Protein AF-A0A382DQR4-F1 (afdb_monomer_lite)

Structure (mmCIF, N/CA/C/O backbone):
data_AF-A0A382DQR4-F1
#
_entry.id   AF-A0A382DQR4-F1
#
loop_
_atom_site.group_PDB
_atom_site.id
_atom_site.type_symbol
_atom_site.label_atom_id
_atom_site.label_alt_id
_atom_site.label_comp_id
_atom_site.label_asym_id
_atom_site.label_entity_id
_atom_site.label_seq_id
_atom_site.pdbx_PDB_ins_code
_atom_site.Cartn_x
_atom_site.Cartn_y
_atom_site.Cartn_z
_atom_site.occupancy
_atom_site.B_iso_or_equiv
_atom_site.auth_seq_id
_atom_site.auth_comp_id
_atom_site.auth_asym_id
_atom_site.auth_atom_id
_atom_site.pdbx_PDB_model_num
ATOM 1 N N . MET A 1 1 ? -4.677 -41.311 -7.783 1.00 45.31 1 MET A N 1
ATOM 2 C CA . MET A 1 1 ? -3.984 -40.062 -8.152 1.00 45.31 1 MET A CA 1
ATOM 3 C C . MET A 1 1 ? -5.015 -38.968 -7.966 1.00 45.31 1 MET A C 1
ATOM 5 O O . MET A 1 1 ? -5.866 -38.791 -8.823 1.00 45.31 1 MET A O 1
ATOM 9 N N . SER A 1 2 ? -5.092 -38.459 -6.739 1.00 41.78 2 SER A N 1
ATOM 10 C CA . SER A 1 2 ? -6.261 -37.753 -6.218 1.00 41.78 2 SER A CA 1
ATOM 11 C C . SER A 1 2 ? -6.271 -36.307 -6.703 1.00 41.78 2 SER A C 1
ATOM 13 O O . SER A 1 2 ? -5.595 -35.463 -6.127 1.00 41.78 2 SER A O 1
ATOM 15 N N . ASP A 1 3 ? -7.016 -36.054 -7.774 1.00 64.62 3 ASP A N 1
ATOM 16 C CA . ASP A 1 3 ? -7.574 -34.740 -8.080 1.00 64.62 3 ASP A CA 1
ATOM 17 C C . ASP A 1 3 ? -8.859 -34.624 -7.253 1.00 64.62 3 ASP A C 1
ATOM 19 O O . ASP A 1 3 ? -9.902 -35.166 -7.625 1.00 64.62 3 ASP A O 1
ATOM 23 N N . ASP A 1 4 ? -8.761 -34.068 -6.041 1.00 61.47 4 ASP A N 1
ATOM 24 C CA . ASP A 1 4 ? -9.971 -33.726 -5.302 1.00 61.47 4 ASP A CA 1
ATOM 25 C C . ASP A 1 4 ? -10.533 -32.443 -5.924 1.00 61.47 4 ASP A C 1
ATOM 27 O O . ASP A 1 4 ? -9.902 -31.391 -5.918 1.00 61.47 4 ASP A O 1
ATOM 31 N N . GLY A 1 5 ? -11.694 -32.561 -6.569 1.00 61.00 5 GLY A N 1
ATOM 32 C CA . GLY A 1 5 ? -12.376 -31.477 -7.275 1.00 61.00 5 GLY A CA 1
ATOM 33 C C . GLY A 1 5 ? -12.952 -30.409 -6.344 1.00 61.00 5 GLY A C 1
ATOM 34 O O . GLY A 1 5 ? -14.084 -29.970 -6.551 1.00 61.00 5 GLY A O 1
ATOM 35 N N . ARG A 1 6 ? -12.223 -29.998 -5.298 1.00 56.88 6 ARG A N 1
ATOM 36 C CA . ARG A 1 6 ? -12.583 -28.812 -4.526 1.00 56.88 6 ARG A CA 1
ATOM 37 C C . ARG A 1 6 ? -12.565 -27.614 -5.478 1.00 56.88 6 ARG A C 1
ATOM 39 O O . ARG A 1 6 ? -11.548 -27.381 -6.136 1.00 56.88 6 ARG A O 1
ATOM 46 N N . PRO A 1 7 ? -13.656 -26.830 -5.565 1.00 55.88 7 PRO A N 1
ATOM 47 C CA . PRO A 1 7 ? -13.582 -25.552 -6.241 1.00 55.88 7 PRO A CA 1
ATOM 48 C C . PRO A 1 7 ? -12.455 -24.779 -5.565 1.00 55.88 7 PRO A C 1
ATOM 50 O O . PRO A 1 7 ? -12.473 -24.598 -4.348 1.00 55.88 7 PRO A O 1
ATOM 53 N N . GLN A 1 8 ? -11.448 -24.385 -6.348 1.00 62.38 8 GLN A N 1
ATOM 54 C CA . GLN A 1 8 ? -10.467 -23.398 -5.920 1.00 62.38 8 GLN A CA 1
ATOM 55 C C . GLN A 1 8 ? -11.296 -22.249 -5.356 1.00 62.38 8 GLN A C 1
ATOM 57 O O . GLN A 1 8 ? -12.081 -21.655 -6.100 1.00 62.38 8 GLN A O 1
ATOM 62 N N . ASP A 1 9 ? -11.207 -22.015 -4.051 1.00 63.38 9 ASP A N 1
ATOM 63 C CA . ASP A 1 9 ? -11.995 -21.017 -3.340 1.00 63.38 9 ASP A CA 1
ATOM 64 C C . ASP A 1 9 ? -11.446 -19.639 -3.752 1.00 63.38 9 ASP A C 1
ATOM 66 O O . ASP A 1 9 ? -10.733 -18.970 -3.008 1.00 63.38 9 ASP A O 1
ATOM 70 N N . LYS A 1 10 ? -11.680 -19.257 -5.018 1.00 67.56 10 LYS A N 1
ATOM 71 C CA . LYS A 1 10 ? -11.210 -18.034 -5.685 1.00 67.56 10 LYS A CA 1
ATOM 72 C C . LYS A 1 10 ? -12.025 -16.841 -5.195 1.00 67.56 10 LYS A C 1
ATOM 74 O O . LYS A 1 10 ? -12.546 -16.063 -5.988 1.00 67.56 10 LYS A O 1
ATOM 79 N N . ARG A 1 11 ? -12.176 -16.716 -3.877 1.00 82.75 11 ARG A N 1
ATOM 80 C CA . ARG A 1 11 ? -12.861 -15.584 -3.250 1.00 82.75 11 ARG A CA 1
ATOM 81 C C . ARG A 1 11 ? -12.177 -14.258 -3.565 1.00 82.75 11 ARG A C 1
ATOM 83 O O . ARG A 1 11 ? -12.854 -13.241 -3.578 1.00 82.75 11 ARG A O 1
ATOM 90 N N . PHE A 1 12 ? -10.874 -14.289 -3.842 1.00 89.06 12 PHE A N 1
ATOM 91 C CA . PHE A 1 12 ? -10.082 -13.117 -4.191 1.00 89.06 12 PHE A CA 1
ATOM 92 C C . PHE A 1 12 ? -9.207 -13.402 -5.412 1.00 89.06 12 PHE A C 1
ATOM 94 O O . PHE A 1 12 ? -8.508 -14.416 -5.455 1.00 89.06 12 PHE A O 1
ATOM 101 N N . ME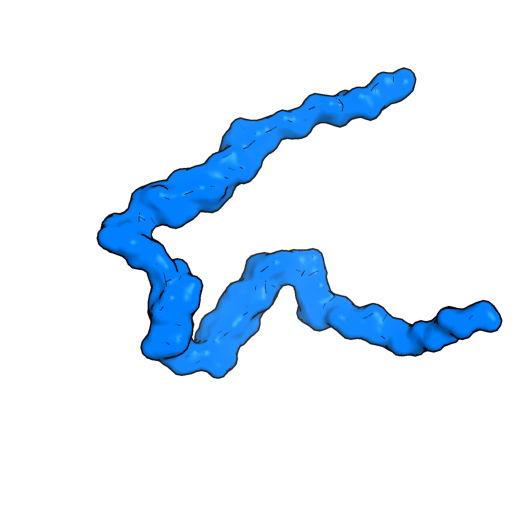T A 1 13 ? -9.232 -12.499 -6.387 1.00 91.25 13 MET A N 1
ATOM 102 C CA . MET A 1 13 ? -8.386 -12.510 -7.583 1.00 91.25 13 MET A CA 1
ATOM 103 C C . MET A 1 13 ? -7.130 -11.655 -7.396 1.00 91.25 13 MET A C 1
ATOM 105 O O . MET A 1 13 ? -6.105 -11.919 -8.024 1.00 91.25 13 MET A O 1
ATOM 109 N N . ALA A 1 14 ? -7.187 -10.650 -6.519 1.00 91.00 14 ALA A N 1
ATOM 110 C CA . ALA A 1 14 ? -6.065 -9.765 -6.235 1.00 91.00 14 ALA A CA 1
ATOM 111 C C . ALA A 1 14 ? -6.004 -9.343 -4.761 1.00 91.00 14 ALA A C 1
ATOM 113 O O . ALA A 1 14 ? -7.015 -9.235 -4.072 1.00 91.00 14 ALA A O 1
ATOM 114 N N . LEU A 1 15 ? -4.797 -9.025 -4.282 1.00 91.06 15 LEU A N 1
ATOM 115 C CA . LEU A 1 15 ? -4.567 -8.647 -2.880 1.00 91.06 15 LEU A CA 1
ATOM 116 C C . LEU A 1 15 ? -5.361 -7.405 -2.438 1.00 91.06 15 LEU A C 1
ATOM 118 O O . LEU A 1 15 ? -5.748 -7.311 -1.278 1.00 91.06 15 LEU A O 1
ATOM 122 N N . HIS A 1 16 ? -5.624 -6.455 -3.341 1.00 91.00 16 HIS A N 1
ATOM 123 C CA . HIS A 1 16 ? -6.368 -5.237 -2.999 1.00 91.00 16 HIS A CA 1
ATOM 124 C C . HIS A 1 16 ? -7.846 -5.509 -2.673 1.00 91.00 16 HIS A C 1
ATOM 126 O O . HIS A 1 16 ? -8.460 -4.736 -1.942 1.00 91.00 16 HIS A O 1
ATOM 132 N N . GLU A 1 17 ? -8.405 -6.622 -3.151 1.00 94.00 17 GLU A N 1
ATOM 133 C CA . GLU A 1 17 ? -9.773 -7.032 -2.822 1.00 94.00 17 GLU A CA 1
ATOM 134 C C . GLU A 1 17 ? -9.889 -7.444 -1.349 1.00 94.00 17 GLU A C 1
ATOM 136 O O . GLU A 1 17 ? -10.886 -7.141 -0.696 1.00 94.00 17 GLU A O 1
ATOM 141 N N . ILE A 1 18 ? -8.834 -8.047 -0.786 1.00 93.81 18 ILE A N 1
ATOM 142 C CA . ILE A 1 18 ? -8.774 -8.402 0.639 1.00 93.81 18 ILE A CA 1
ATOM 143 C C . ILE A 1 18 ? -8.867 -7.139 1.497 1.00 93.81 18 ILE A C 1
ATOM 145 O O . ILE A 1 18 ? -9.602 -7.123 2.478 1.00 93.81 18 ILE A O 1
ATOM 149 N N . VAL A 1 19 ? -8.176 -6.063 1.106 1.00 94.25 19 VAL A N 1
ATOM 150 C CA . VAL A 1 19 ? -8.192 -4.779 1.827 1.00 94.25 19 VAL A CA 1
ATOM 151 C C . VAL A 1 19 ? -9.596 -4.163 1.822 1.00 94.25 19 VAL A C 1
ATOM 153 O O . VAL A 1 19 ? -10.064 -3.687 2.855 1.00 94.25 19 VAL A O 1
ATOM 156 N N . ALA A 1 20 ? -10.298 -4.223 0.686 1.00 93.44 20 ALA A N 1
ATOM 157 C CA . ALA A 1 20 ? -11.659 -3.702 0.561 1.00 93.44 20 ALA A CA 1
ATOM 158 C C . ALA A 1 20 ? -12.668 -4.467 1.435 1.00 93.44 20 ALA A C 1
ATOM 160 O O . ALA A 1 20 ? -13.513 -3.845 2.078 1.00 93.44 20 ALA A O 1
ATOM 161 N N . ILE A 1 21 ? -12.565 -5.800 1.489 1.00 94.81 21 ILE A N 1
ATOM 162 C CA . ILE A 1 21 ? -13.414 -6.625 2.360 1.00 94.81 21 ILE A CA 1
ATOM 163 C C . ILE A 1 21 ? -13.026 -6.449 3.834 1.00 94.81 21 ILE A C 1
ATOM 165 O O . ILE A 1 21 ? -13.900 -6.340 4.691 1.00 94.81 21 ILE A O 1
ATOM 169 N N . ALA A 1 22 ? -11.732 -6.362 4.148 1.00 95.12 22 ALA A N 1
ATOM 170 C CA . ALA A 1 22 ? -11.259 -6.126 5.509 1.00 95.12 22 ALA A CA 1
ATOM 171 C C . ALA A 1 22 ? -11.793 -4.802 6.075 1.00 95.12 22 ALA A C 1
ATOM 173 O O . ALA A 1 22 ? -12.235 -4.783 7.219 1.00 95.12 22 ALA A O 1
ATOM 174 N N . ARG A 1 23 ? -11.866 -3.726 5.273 1.00 95.81 23 ARG A N 1
ATOM 175 C CA . ARG A 1 23 ? -12.440 -2.446 5.731 1.00 95.81 23 ARG A CA 1
ATOM 176 C C . ARG A 1 23 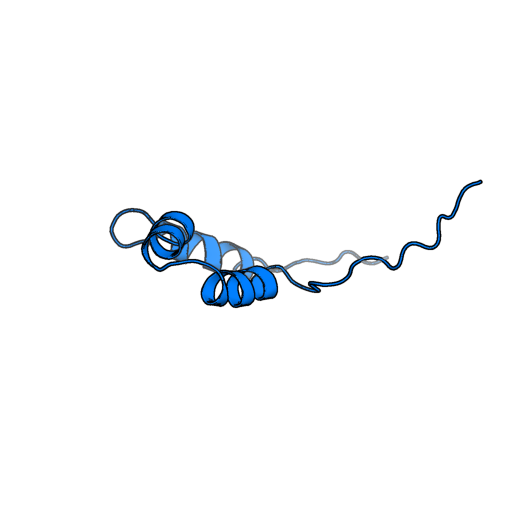? -13.902 -2.562 6.158 1.00 95.81 23 ARG A C 1
ATOM 178 O O . ARG A 1 23 ? -14.319 -1.839 7.058 1.00 95.81 23 ARG A O 1
ATOM 185 N N . GLN A 1 24 ? -14.665 -3.430 5.492 1.00 96.00 24 GLN A N 1
ATOM 186 C CA . GLN A 1 24 ? -16.089 -3.649 5.766 1.00 96.00 24 GLN A CA 1
ATOM 187 C C . GLN A 1 24 ? -16.322 -4.533 6.996 1.00 96.00 24 GLN A C 1
ATOM 189 O O . GLN A 1 24 ? -17.363 -4.417 7.634 1.00 96.00 24 GLN A O 1
ATOM 194 N N . ASN A 1 25 ? -15.369 -5.413 7.316 1.00 96.31 25 ASN A N 1
ATOM 195 C CA . ASN A 1 25 ? -15.525 -6.429 8.357 1.00 96.31 25 ASN A CA 1
ATOM 196 C C . ASN A 1 25 ? -14.808 -6.097 9.672 1.00 96.31 25 ASN A C 1
ATOM 198 O O 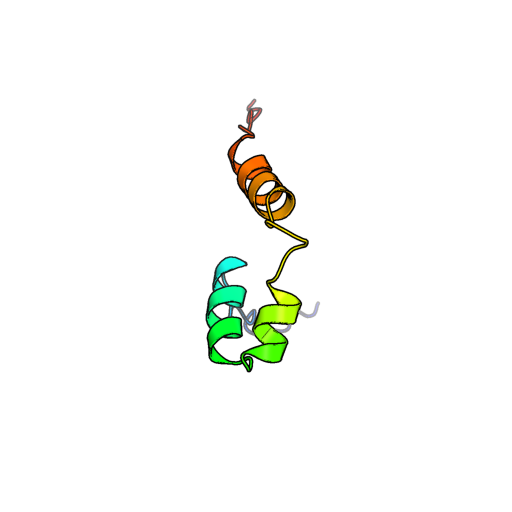. ASN A 1 25 ? -15.132 -6.700 10.693 1.00 96.31 25 ASN A O 1
ATOM 202 N N . LEU A 1 26 ? -13.814 -5.207 9.652 1.00 96.56 26 LEU A N 1
ATOM 203 C CA . LEU A 1 26 ? -13.056 -4.813 10.838 1.00 96.56 26 LEU A CA 1
ATOM 204 C C . LEU A 1 26 ? -13.675 -3.584 11.506 1.00 96.56 26 LEU A C 1
ATOM 206 O O . LEU A 1 26 ? -14.167 -2.676 10.833 1.00 96.56 26 LEU A O 1
ATOM 210 N N . ASP A 1 27 ? -13.608 -3.551 12.835 1.00 97.62 27 ASP A N 1
ATOM 211 C CA . ASP A 1 27 ? -13.859 -2.337 13.605 1.00 97.62 27 ASP A CA 1
ATOM 212 C C . ASP A 1 27 ? -12.738 -1.310 13.383 1.00 97.62 27 ASP A C 1
ATOM 214 O O . ASP A 1 27 ? -11.632 -1.656 12.958 1.00 97.62 27 ASP A O 1
ATOM 218 N N . ASP A 1 28 ? -13.018 -0.042 13.685 1.00 96.19 28 ASP A N 1
ATOM 219 C CA . ASP A 1 28 ? -12.097 1.053 13.375 1.00 96.19 28 ASP A CA 1
ATOM 220 C C . ASP A 1 28 ? -10.761 0.947 14.136 1.00 96.19 28 ASP A C 1
ATOM 222 O O . ASP A 1 28 ? -9.718 1.231 13.554 1.00 96.19 28 ASP A O 1
ATOM 226 N N . MET A 1 29 ? -10.744 0.460 15.388 1.00 97.00 29 MET A N 1
ATOM 227 C CA . MET A 1 29 ? -9.490 0.310 16.144 1.00 97.00 29 MET A CA 1
ATOM 228 C C . MET A 1 29 ? -8.594 -0.754 15.504 1.00 97.00 29 MET A C 1
ATOM 230 O O . MET A 1 29 ? -7.403 -0.522 15.288 1.00 97.00 29 MET A O 1
ATOM 234 N N . THR A 1 30 ? -9.159 -1.922 15.195 1.00 97.62 30 THR A N 1
ATOM 235 C CA . THR A 1 30 ? -8.407 -3.005 14.551 1.00 97.62 30 THR A CA 1
ATOM 236 C C . THR A 1 30 ? -7.962 -2.603 13.148 1.00 97.62 30 THR A C 1
ATOM 238 O O . THR A 1 30 ? -6.841 -2.914 12.743 1.00 97.62 30 THR A O 1
ATOM 241 N N . TRP A 1 31 ? -8.815 -1.893 12.407 1.00 97.12 31 TRP A N 1
ATOM 242 C CA . TRP A 1 31 ? -8.486 -1.374 11.085 1.00 97.12 31 TRP A CA 1
ATOM 243 C C . TRP A 1 31 ? -7.281 -0.431 11.135 1.00 97.12 31 TRP A C 1
ATOM 245 O O . TRP A 1 31 ? -6.290 -0.681 10.445 1.00 97.12 31 TRP A O 1
ATOM 255 N N . ASP A 1 32 ? -7.338 0.596 11.984 1.00 95.69 32 ASP A N 1
ATOM 256 C CA . ASP A 1 32 ? -6.282 1.602 12.110 1.00 95.69 32 ASP A CA 1
ATOM 257 C C . ASP A 1 32 ? -4.962 0.979 12.575 1.00 95.69 32 ASP A C 1
ATOM 259 O O . ASP A 1 32 ? -3.894 1.333 12.073 1.00 95.69 32 ASP A O 1
ATOM 263 N N . TYR A 1 33 ? -5.026 -0.008 13.474 1.00 95.31 33 TYR A N 1
ATOM 264 C CA . TYR A 1 33 ? -3.845 -0.739 13.931 1.00 95.31 33 TYR A CA 1
ATOM 265 C C . TYR A 1 33 ? -3.151 -1.520 12.805 1.00 95.31 33 TYR A C 1
ATOM 267 O O . TYR A 1 33 ? -1.923 -1.570 12.752 1.00 95.31 33 TYR A O 1
ATOM 275 N N . VAL A 1 34 ? -3.921 -2.150 11.915 1.00 96.00 34 VAL A N 1
ATOM 276 C CA . VAL A 1 34 ? -3.378 -3.026 10.865 1.00 96.00 34 VAL A CA 1
ATOM 277 C C . VAL A 1 34 ? -2.917 -2.238 9.639 1.00 96.00 34 VAL A C 1
ATOM 279 O O . VAL A 1 34 ? -1.921 -2.610 9.018 1.00 96.00 34 VAL A O 1
ATOM 282 N N . ILE A 1 35 ? -3.640 -1.181 9.258 1.00 95.06 35 ILE A N 1
ATOM 283 C CA . ILE A 1 35 ? -3.337 -0.409 8.044 1.00 95.06 35 ILE A CA 1
ATOM 284 C C . ILE A 1 35 ? -2.323 0.718 8.286 1.00 95.06 35 ILE A C 1
ATOM 286 O O . ILE A 1 35 ? -1.656 1.141 7.340 1.00 95.06 35 ILE A O 1
ATOM 290 N N . GLY A 1 36 ? -2.227 1.210 9.526 1.00 93.38 36 GLY A N 1
ATOM 291 C CA . GLY A 1 36 ? -1.454 2.394 9.883 1.00 93.38 36 GLY A CA 1
ATOM 292 C C . GLY A 1 36 ? 0.058 2.220 9.740 1.00 93.38 36 GLY A C 1
ATOM 293 O O . GLY A 1 36 ? 0.621 1.140 9.931 1.00 93.38 36 GLY A O 1
ATOM 294 N N . GLY A 1 37 ? 0.734 3.320 9.412 1.00 94.69 37 GLY A N 1
ATOM 295 C CA . GLY A 1 37 ? 2.191 3.415 9.394 1.00 94.69 37 GLY A CA 1
ATOM 296 C C . GLY A 1 37 ? 2.751 4.229 10.562 1.00 94.69 37 GLY A C 1
ATOM 297 O O . GLY A 1 37 ? 2.032 4.833 11.352 1.00 94.69 37 GLY A O 1
ATOM 298 N N . SER A 1 38 ? 4.078 4.273 10.675 1.00 95.62 38 SER A N 1
ATOM 299 C CA . SER A 1 38 ? 4.737 5.136 11.660 1.00 95.62 38 SER A CA 1
ATOM 300 C C . SER A 1 38 ? 4.756 6.599 11.209 1.00 95.62 38 SER A C 1
ATOM 302 O O . SER A 1 38 ? 5.081 6.897 10.056 1.00 95.62 38 SER A O 1
ATOM 304 N N . GLU A 1 39 ? 4.507 7.503 12.160 1.00 96.31 39 GLU A N 1
ATOM 305 C CA . GLU A 1 39 ? 4.659 8.955 12.006 1.00 96.31 39 GLU A CA 1
ATOM 306 C C . GLU A 1 39 ? 3.849 9.503 10.811 1.00 96.31 39 GLU A C 1
ATOM 308 O O . GLU A 1 39 ? 2.637 9.338 10.768 1.00 96.31 39 GLU A O 1
ATOM 313 N N . SER A 1 40 ? 4.483 10.146 9.827 1.00 96.56 40 SER A N 1
ATOM 314 C CA . SER A 1 40 ? 3.808 10.677 8.627 1.00 96.56 40 SER A CA 1
ATOM 315 C C . SER A 1 40 ? 3.511 9.628 7.543 1.00 96.56 40 SER A C 1
ATOM 317 O O . SER A 1 40 ? 3.054 9.974 6.452 1.00 96.56 40 SER A O 1
ATOM 319 N N . GLU A 1 41 ? 3.845 8.356 7.791 1.00 97.44 41 GLU A N 1
ATOM 320 C CA . GLU A 1 41 ? 3.693 7.235 6.853 1.00 97.44 41 GLU A CA 1
ATOM 321 C C . GLU A 1 41 ? 4.467 7.401 5.531 1.00 97.44 41 GLU A C 1
ATOM 323 O O . GLU A 1 41 ? 4.214 6.718 4.534 1.00 97.44 41 GLU A O 1
ATOM 328 N N . THR A 1 42 ? 5.459 8.295 5.504 1.00 97.75 42 THR A N 1
ATOM 329 C CA . THR A 1 42 ? 6.253 8.578 4.299 1.00 97.75 42 THR A CA 1
ATOM 330 C C . THR A 1 42 ? 6.941 7.315 3.769 1.00 97.75 42 THR A C 1
ATOM 332 O O . THR A 1 42 ? 6.941 7.070 2.559 1.00 97.75 42 THR A O 1
ATOM 335 N N . THR A 1 43 ? 7.452 6.460 4.661 1.00 97.19 43 THR A N 1
ATOM 336 C CA . THR A 1 43 ? 8.053 5.165 4.297 1.00 97.19 43 THR A CA 1
ATOM 337 C C . THR A 1 43 ? 7.028 4.200 3.702 1.00 97.19 43 THR A C 1
ATOM 339 O O . THR A 1 43 ? 7.315 3.572 2.685 1.00 97.19 43 THR A O 1
ATOM 342 N N . LEU A 1 44 ? 5.820 4.117 4.272 1.00 96.06 44 LEU A N 1
ATOM 343 C CA . LEU A 1 44 ? 4.741 3.266 3.757 1.00 96.06 44 LEU A CA 1
ATOM 344 C C . LEU A 1 44 ? 4.387 3.657 2.313 1.00 96.06 44 LEU A C 1
ATOM 346 O O . LEU A 1 44 ? 4.380 2.812 1.414 1.00 96.06 44 LEU A O 1
ATOM 350 N N . ARG A 1 45 ? 4.187 4.960 2.068 1.00 95.38 45 ARG A N 1
ATOM 351 C CA . ARG A 1 45 ? 3.882 5.501 0.734 1.00 95.38 45 ARG A CA 1
ATOM 352 C C . ARG A 1 45 ? 5.022 5.264 -0.259 1.00 95.38 45 ARG A C 1
ATOM 354 O O . ARG A 1 45 ? 4.767 4.855 -1.392 1.00 95.38 45 ARG A O 1
ATOM 361 N N . ARG A 1 46 ? 6.276 5.474 0.158 1.00 96.75 46 ARG A N 1
ATOM 362 C CA . ARG A 1 46 ? 7.456 5.222 -0.684 1.00 96.75 46 ARG A CA 1
ATOM 363 C C . ARG A 1 46 ? 7.573 3.747 -1.066 1.00 96.75 46 ARG A C 1
ATOM 365 O O . ARG A 1 46 ? 7.821 3.452 -2.230 1.00 96.75 46 ARG A O 1
ATOM 372 N N . ASN A 1 47 ? 7.360 2.834 -0.118 1.00 95.75 47 ASN A N 1
ATOM 373 C CA . ASN A 1 47 ? 7.410 1.394 -0.371 1.00 95.75 47 ASN A CA 1
ATOM 374 C C . ASN A 1 47 ? 6.350 0.967 -1.386 1.00 95.75 47 ASN A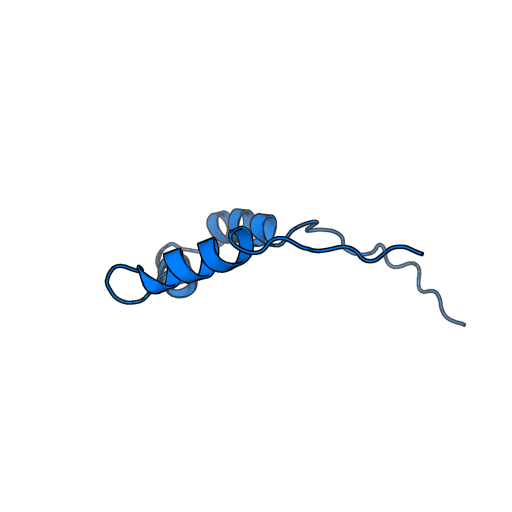 C 1
ATOM 376 O O . ASN A 1 47 ? 6.639 0.164 -2.270 1.00 95.75 47 ASN A O 1
ATOM 380 N N . ARG A 1 48 ? 5.140 1.537 -1.302 1.00 93.75 48 ARG A N 1
ATOM 381 C CA . ARG A 1 48 ? 4.086 1.249 -2.277 1.00 93.75 48 ARG A CA 1
ATOM 382 C C . ARG A 1 48 ? 4.474 1.697 -3.687 1.00 93.75 48 ARG A C 1
ATOM 384 O O . ARG A 1 48 ? 4.340 0.914 -4.618 1.00 93.75 48 ARG A O 1
ATOM 391 N N . ALA A 1 49 ? 4.999 2.913 -3.822 1.00 95.94 49 ALA A N 1
ATOM 392 C CA . ALA A 1 49 ? 5.426 3.464 -5.108 1.00 95.94 49 ALA A CA 1
ATOM 393 C C . ALA A 1 49 ? 6.681 2.780 -5.685 1.00 95.94 49 ALA A C 1
ATOM 395 O O . ALA A 1 49 ? 6.915 2.829 -6.890 1.00 95.94 49 ALA A O 1
ATOM 396 N N . ALA A 1 50 ? 7.500 2.140 -4.844 1.00 96.94 50 ALA A N 1
ATOM 397 C CA . ALA A 1 50 ? 8.742 1.504 -5.274 1.00 96.94 50 ALA A CA 1
ATOM 398 C C . ALA A 1 50 ? 8.505 0.388 -6.301 1.00 96.94 50 ALA A C 1
ATOM 400 O O . ALA A 1 50 ? 9.291 0.253 -7.234 1.00 96.94 50 ALA A O 1
ATOM 401 N N . ILE A 1 51 ? 7.420 -0.379 -6.171 1.00 92.00 51 ILE A N 1
ATOM 402 C CA . ILE A 1 51 ? 7.098 -1.456 -7.118 1.00 92.00 51 ILE A CA 1
ATOM 403 C C . ILE A 1 51 ? 6.735 -0.873 -8.488 1.00 92.00 51 ILE A C 1
ATOM 405 O O . ILE A 1 51 ? 7.282 -1.313 -9.494 1.00 92.00 51 ILE A O 1
ATOM 409 N N . ASP A 1 52 ? 5.891 0.160 -8.517 1.00 92.19 52 ASP A N 1
ATOM 410 C CA . ASP A 1 52 ? 5.465 0.824 -9.757 1.00 92.19 52 ASP A CA 1
ATOM 411 C C . ASP A 1 52 ? 6.624 1.555 -10.458 1.00 92.19 52 ASP A C 1
ATOM 413 O O . ASP A 1 52 ? 6.568 1.831 -11.654 1.00 92.19 52 ASP A O 1
ATOM 417 N N . SER A 1 53 ? 7.705 1.845 -9.725 1.00 94.75 53 SER A N 1
ATOM 418 C CA . SER A 1 53 ? 8.921 2.442 -10.286 1.00 94.75 53 SER A CA 1
ATOM 419 C C . SER A 1 53 ? 9.798 1.452 -11.067 1.00 94.75 53 SER A C 1
ATOM 421 O O . SER A 1 53 ? 10.732 1.873 -11.750 1.00 94.75 53 SER A O 1
ATOM 423 N N . LEU A 1 54 ? 9.522 0.144 -10.979 1.00 95.00 54 LEU A N 1
ATOM 424 C CA . LEU A 1 54 ? 10.302 -0.903 -11.634 1.00 95.00 54 LEU A CA 1
ATOM 425 C C . LEU A 1 54 ? 9.646 -1.336 -12.950 1.00 95.00 54 LEU A C 1
ATOM 427 O O . LEU A 1 54 ? 8.526 -1.836 -12.975 1.00 95.00 54 LEU A O 1
ATOM 431 N N . GLY A 1 55 ? 10.389 -1.215 -14.051 1.00 93.06 55 GLY A N 1
ATOM 432 C CA . GLY A 1 55 ? 10.030 -1.807 -15.340 1.00 93.06 55 GLY A CA 1
ATOM 433 C C . GLY A 1 55 ? 10.652 -3.192 -15.512 1.00 93.06 55 GLY A C 1
ATOM 434 O O . GLY A 1 55 ? 11.785 -3.429 -15.092 1.00 93.06 55 GLY A O 1
ATOM 435 N N . TRP A 1 56 ? 9.928 -4.118 -16.139 1.00 93.12 56 TRP A N 1
ATOM 436 C CA . TRP A 1 56 ? 10.457 -5.447 -16.460 1.00 93.12 56 TRP A CA 1
ATOM 437 C C . TRP A 1 56 ? 11.053 -5.458 -17.871 1.00 93.12 56 TRP A C 1
ATOM 439 O O . TRP A 1 56 ? 10.483 -4.883 -18.794 1.00 93.12 56 TRP A O 1
ATOM 449 N N . LEU A 1 57 ? 12.183 -6.150 -18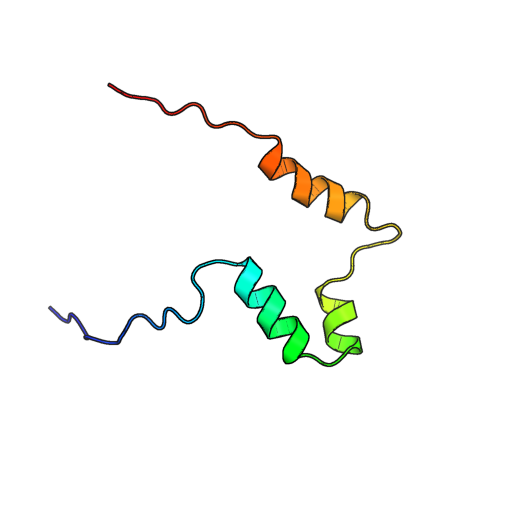.045 1.00 92.25 57 LEU A N 1
ATOM 450 C CA . LEU A 1 57 ? 12.793 -6.421 -19.351 1.00 92.25 57 LEU A CA 1
ATOM 451 C C . LEU A 1 57 ? 12.572 -7.898 -19.706 1.00 92.25 57 LEU A C 1
ATOM 453 O O . LEU A 1 57 ? 13.407 -8.740 -19.356 1.00 92.25 57 LEU A O 1
ATOM 457 N N . PRO A 1 58 ? 11.440 -8.248 -20.345 1.00 91.75 58 PRO A N 1
ATOM 458 C CA . PRO A 1 58 ? 11.168 -9.627 -20.718 1.00 91.75 58 PRO A CA 1
ATOM 459 C C . PRO A 1 58 ? 12.209 -10.089 -21.739 1.00 91.75 58 PRO A C 1
ATOM 461 O O . PRO A 1 58 ? 12.444 -9.432 -22.752 1.00 91.75 58 PRO A O 1
ATOM 464 N N . ARG A 1 59 ? 12.850 -11.226 -21.468 1.00 92.12 59 ARG A N 1
ATOM 465 C CA . ARG A 1 59 ? 13.774 -11.853 -22.416 1.00 92.12 59 ARG A CA 1
ATOM 466 C C . ARG A 1 59 ? 12.990 -12.855 -23.252 1.00 92.12 59 ARG A C 1
ATOM 468 O O . ARG A 1 59 ? 12.289 -13.697 -22.696 1.00 92.12 59 ARG A O 1
ATOM 475 N N . VAL A 1 60 ? 13.118 -12.743 -24.567 1.00 90.50 60 VAL A N 1
ATOM 476 C CA . VAL A 1 60 ? 12.507 -13.641 -25.555 1.00 90.50 60 VAL A CA 1
ATOM 477 C C . VAL A 1 60 ? 13.608 -14.290 -26.397 1.00 90.50 60 VAL A C 1
ATOM 479 O O . VAL A 1 60 ? 14.712 -13.744 -26.467 1.00 90.50 60 VA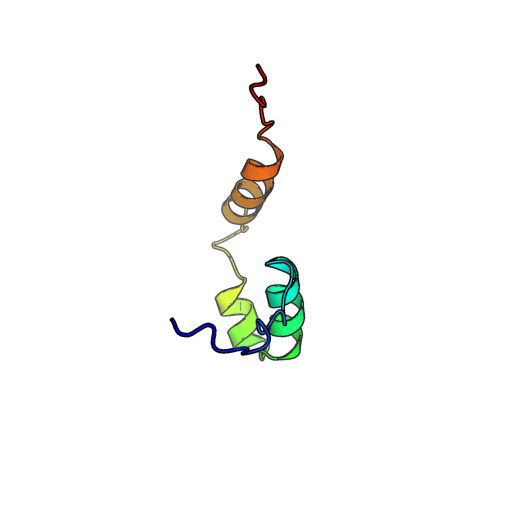L A O 1
ATOM 482 N N . LEU A 1 61 ? 13.323 -15.472 -26.953 1.00 67.06 61 LEU A N 1
ATOM 483 C CA . LEU A 1 61 ? 14.198 -16.179 -27.899 1.00 67.06 61 LEU A CA 1
ATOM 484 C C . LEU A 1 61 ? 14.083 -15.581 -29.302 1.00 67.06 61 LEU A C 1
ATOM 486 O O . LEU A 1 61 ? 12.947 -15.209 -29.676 1.00 67.06 61 LEU A O 1
#

Organism: NCBI:txid408172

Foldseek 3Di:
DDPPPDPPPPVDPDPVVVLVVCVVVDDPVVNCVVPPDPDPCPVVVCVVVVVVVDDDDDDDD

InterPro domains:
  IPR000262 FMN-dependent dehydrogenase [PF01070] (22-61)
  IPR013785 Aldolase-type TIM barrel [G3DSA:3.20.20.70] (4-61)

Secondary structure (DSSP, 8-state):
----------S-SSHHHHHHHHHHHS-HHHHHHHH--STT-HHHHHHHHHHHTPPP-----

Radius of gyration: 18.29 Å; chains: 1; bounding box: 30×51×44 Å

pLDDT: mean 87.99, std 14.3, range [41.78, 97.75]

Sequence (61 aa):
MSDDGRPQDKRFMALHEIVAIARQNLDDMTWDYVIGGSESETTLRRNRAAIDSLGWLPRVL